Protein AF-A0A838QSJ6-F1 (afdb_monomer_lite)

Radius of gyration: 14.51 Å; chains: 1; bounding box: 31×20×42 Å

Structure (mmCIF, N/CA/C/O backbone):
data_AF-A0A838QSJ6-F1
#
_entry.id   AF-A0A838QSJ6-F1
#
loop_
_atom_site.group_PDB
_atom_site.id
_atom_site.type_symbol
_atom_site.label_atom_id
_atom_site.label_alt_id
_atom_site.label_comp_id
_atom_site.label_asym_id
_atom_site.label_entity_id
_atom_site.label_seq_id
_atom_site.pdbx_PDB_ins_code
_atom_site.Cartn_x
_atom_site.Cartn_y
_atom_site.Cartn_z
_atom_site.occ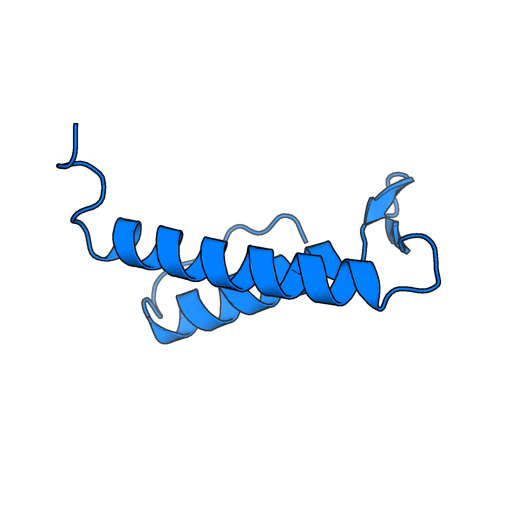upancy
_atom_site.B_iso_or_equiv
_atom_site.auth_seq_id
_atom_site.auth_comp_id
_atom_site.auth_asym_id
_atom_site.auth_atom_id
_atom_site.pdbx_PDB_model_num
ATOM 1 N N . MET A 1 1 ? 7.138 12.161 21.959 1.00 56.25 1 MET A N 1
ATOM 2 C CA . MET A 1 1 ? 7.135 12.094 20.479 1.00 56.25 1 MET A CA 1
ATOM 3 C C . MET A 1 1 ? 6.669 10.730 19.939 1.00 56.25 1 MET A C 1
ATOM 5 O O . MET A 1 1 ? 6.966 10.419 18.799 1.00 56.25 1 MET A O 1
ATOM 9 N N . MET A 1 2 ? 5.928 9.927 20.725 1.00 57.94 2 MET A N 1
ATOM 10 C CA . MET A 1 2 ? 5.520 8.557 20.355 1.00 57.94 2 MET A CA 1
ATOM 11 C C . MET A 1 2 ? 3.998 8.333 20.412 1.00 57.94 2 MET A C 1
ATOM 13 O O . MET A 1 2 ? 3.553 7.236 20.157 1.00 57.94 2 MET A O 1
ATOM 17 N N . GLN A 1 3 ? 3.195 9.365 20.698 1.00 62.97 3 GLN A N 1
ATOM 18 C CA . GLN A 1 3 ? 1.734 9.220 20.829 1.00 62.97 3 GLN A CA 1
ATOM 19 C C . GLN A 1 3 ? 0.974 9.253 19.491 1.00 62.97 3 GLN A C 1
ATOM 21 O O . GLN A 1 3 ? -0.212 8.954 19.451 1.00 62.97 3 GLN A O 1
ATOM 26 N N . VAL A 1 4 ? 1.626 9.646 18.390 1.00 66.00 4 VAL A N 1
ATOM 27 C CA . VAL A 1 4 ? 0.959 9.833 17.084 1.00 66.00 4 VAL A CA 1
ATOM 28 C C . VAL A 1 4 ? 0.811 8.512 16.314 1.00 66.00 4 VAL A C 1
ATOM 30 O O . VAL A 1 4 ? -0.021 8.421 15.420 1.00 66.00 4 VAL A O 1
ATOM 33 N N . LEU A 1 5 ? 1.581 7.474 16.666 1.00 82.19 5 LEU A N 1
ATOM 34 C CA . LEU A 1 5 ? 1.588 6.188 15.953 1.00 82.19 5 LEU A CA 1
ATOM 35 C C . LEU A 1 5 ? 0.817 5.067 16.666 1.00 82.19 5 LEU A C 1
ATOM 37 O O . LEU A 1 5 ? 0.845 3.928 16.208 1.00 82.19 5 LEU A O 1
ATOM 41 N N . ASP A 1 6 ? 0.132 5.371 17.767 1.00 88.62 6 ASP A N 1
ATOM 42 C CA . ASP A 1 6 ? -0.522 4.350 18.594 1.00 88.62 6 ASP A CA 1
ATOM 43 C C . ASP A 1 6 ? -1.917 3.949 18.084 1.00 88.62 6 ASP A C 1
ATOM 45 O O . ASP A 1 6 ? -2.471 2.947 18.535 1.00 88.62 6 ASP A O 1
ATOM 49 N N . SER A 1 7 ? -2.503 4.708 17.151 1.00 95.12 7 SER A N 1
ATOM 50 C CA . SER A 1 7 ? -3.821 4.386 16.596 1.00 95.12 7 SER A CA 1
ATOM 51 C C . SER A 1 7 ? -3.760 3.172 15.665 1.00 95.12 7 SER A C 1
ATOM 53 O O . SER A 1 7 ? -2.731 2.890 15.046 1.00 95.12 7 SER A O 1
ATOM 55 N N . ALA A 1 8 ? -4.882 2.464 15.525 1.00 94.44 8 ALA A N 1
ATOM 56 C CA . ALA A 1 8 ? -4.969 1.310 14.633 1.00 94.44 8 ALA A CA 1
ATOM 57 C C . ALA A 1 8 ? -4.675 1.688 13.170 1.00 94.44 8 ALA A C 1
ATOM 59 O O . ALA A 1 8 ? -4.059 0.915 12.440 1.00 94.44 8 ALA A O 1
ATOM 60 N N . GLU A 1 9 ? -5.088 2.883 12.750 1.00 95.75 9 GLU A N 1
ATOM 61 C CA . GLU A 1 9 ? -4.854 3.445 11.421 1.00 95.75 9 GLU A CA 1
ATOM 62 C C . GLU A 1 9 ? -3.374 3.768 11.207 1.00 95.75 9 GLU A C 1
ATOM 64 O O . GLU A 1 9 ? -2.818 3.451 10.157 1.00 95.75 9 GLU A O 1
ATOM 69 N N . ALA A 1 10 ? -2.712 4.357 12.207 1.00 95.62 10 ALA A N 1
ATOM 70 C CA . ALA A 1 10 ? -1.293 4.676 12.120 1.00 95.62 10 ALA A CA 1
ATOM 71 C C . ALA A 1 10 ? -0.426 3.407 12.102 1.00 95.62 10 ALA A C 1
ATOM 73 O O . ALA A 1 10 ? 0.493 3.299 11.287 1.00 95.62 10 ALA A O 1
ATOM 74 N N . GLN A 1 11 ? -0.751 2.417 12.938 1.00 95.62 11 GLN A N 1
ATOM 75 C CA . GLN A 1 11 ? -0.092 1.107 12.928 1.00 95.62 11 GLN A CA 1
ATOM 76 C C . GLN A 1 11 ? -0.280 0.405 11.579 1.00 95.62 11 GLN A C 1
ATOM 78 O O . GLN A 1 11 ? 0.698 -0.037 10.973 1.00 95.62 11 GLN A O 1
ATOM 83 N N . PHE A 1 12 ? -1.512 0.387 11.063 1.00 96.56 12 PHE A N 1
ATOM 84 C CA . PHE A 1 12 ? -1.815 -0.122 9.729 1.00 96.56 12 PHE A CA 1
ATOM 85 C C . PHE A 1 12 ? -0.977 0.568 8.647 1.00 96.56 12 PHE A C 1
ATOM 87 O O . PHE A 1 12 ? -0.370 -0.113 7.821 1.00 96.56 12 PHE A O 1
ATOM 94 N N . ALA A 1 13 ? -0.910 1.902 8.656 1.00 96.56 13 ALA A N 1
ATOM 95 C CA . ALA A 1 13 ? -0.170 2.663 7.656 1.00 96.56 13 ALA A CA 1
ATOM 96 C C . ALA A 1 13 ? 1.326 2.316 7.679 1.00 96.56 13 ALA A C 1
ATOM 98 O O . ALA A 1 13 ? 1.925 2.092 6.627 1.00 96.56 13 ALA A O 1
ATOM 99 N N . VAL A 1 14 ? 1.925 2.198 8.868 1.00 96.94 14 VAL A N 1
ATOM 100 C CA . VAL A 1 14 ? 3.333 1.799 9.023 1.00 96.94 14 VAL A CA 1
ATOM 101 C C . VAL A 1 14 ? 3.579 0.393 8.472 1.00 96.94 14 VAL A C 1
ATOM 103 O O . VAL A 1 14 ? 4.573 0.170 7.775 1.00 96.94 14 VAL A O 1
ATOM 106 N N . GLU A 1 15 ? 2.693 -0.559 8.758 1.00 97.12 15 GLU A N 1
ATOM 107 C CA . GLU A 1 15 ? 2.806 -1.928 8.249 1.00 97.12 15 GLU A CA 1
ATOM 108 C C . GLU A 1 15 ? 2.637 -2.003 6.730 1.00 97.12 15 GLU A C 1
ATOM 110 O O . GLU A 1 15 ? 3.448 -2.640 6.054 1.00 97.12 15 GLU A O 1
ATOM 115 N N . ALA A 1 16 ? 1.622 -1.326 6.190 1.00 97.94 16 ALA A N 1
ATOM 116 C CA . ALA A 1 16 ? 1.335 -1.300 4.761 1.00 97.94 16 ALA A CA 1
ATOM 117 C C . ALA A 1 16 ? 2.491 -0.665 3.973 1.00 97.94 16 ALA A C 1
ATOM 119 O O . ALA A 1 16 ? 2.952 -1.238 2.986 1.00 97.94 16 ALA A O 1
ATOM 120 N N . VAL A 1 17 ? 3.033 0.462 4.452 1.00 97.88 17 VAL A N 1
ATOM 121 C CA . VAL A 1 17 ? 4.203 1.113 3.841 1.00 97.88 17 VAL A CA 1
ATOM 122 C C . VAL A 1 17 ? 5.437 0.218 3.923 1.00 97.88 17 VAL A C 1
ATOM 124 O O . VAL A 1 17 ? 6.197 0.132 2.958 1.00 97.88 17 VAL A O 1
ATOM 127 N N . ARG A 1 18 ? 5.649 -0.482 5.046 1.00 98.25 18 ARG A N 1
ATOM 128 C CA . ARG A 1 18 ? 6.775 -1.415 5.187 1.00 98.25 18 ARG A CA 1
ATOM 129 C C . ARG A 1 18 ? 6.697 -2.542 4.159 1.00 98.25 18 ARG A C 1
ATOM 131 O O . ARG A 1 18 ? 7.712 -2.849 3.533 1.00 98.25 18 ARG A O 1
ATOM 138 N N . GLU A 1 19 ? 5.530 -3.154 3.983 1.00 98.19 19 GLU A N 1
ATOM 139 C CA . GLU A 1 19 ? 5.352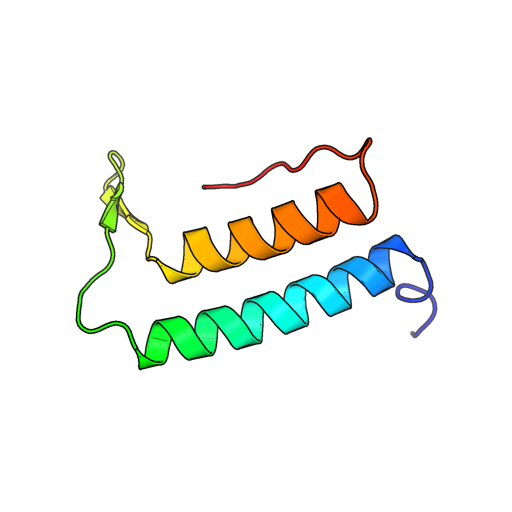 -4.218 2.994 1.00 98.19 19 GLU A CA 1
ATOM 140 C C . GLU A 1 19 ? 5.512 -3.695 1.564 1.00 98.19 19 GLU A C 1
ATOM 142 O O . GLU A 1 19 ? 6.289 -4.265 0.794 1.00 98.19 19 GLU A O 1
ATOM 147 N N . ALA A 1 20 ? 4.860 -2.577 1.231 1.00 98.19 20 ALA A N 1
ATOM 148 C CA . ALA A 1 20 ? 4.978 -1.948 -0.081 1.00 98.19 20 ALA A CA 1
ATOM 149 C C . ALA A 1 20 ? 6.440 -1.618 -0.417 1.00 98.19 20 ALA A C 1
ATOM 151 O O . ALA A 1 20 ? 6.909 -1.939 -1.506 1.00 98.19 20 ALA A O 1
ATOM 152 N N . ALA A 1 21 ? 7.206 -1.077 0.535 1.00 98.25 21 ALA A N 1
ATOM 153 C CA . ALA A 1 21 ? 8.621 -0.772 0.336 1.00 98.25 21 ALA A CA 1
ATOM 154 C C . ALA A 1 21 ? 9.468 -2.025 0.051 1.00 98.25 21 ALA A C 1
ATOM 156 O O . ALA A 1 21 ? 10.375 -1.987 -0.785 1.00 98.25 21 ALA A O 1
ATOM 157 N N . LEU A 1 22 ? 9.192 -3.145 0.727 1.00 98.19 22 LEU A N 1
ATOM 158 C CA . LEU A 1 22 ? 9.881 -4.412 0.466 1.00 98.19 22 LEU A CA 1
ATOM 159 C C . LEU A 1 22 ? 9.524 -4.975 -0.914 1.00 98.19 22 LEU A C 1
ATOM 161 O O . LEU A 1 22 ? 10.421 -5.424 -1.635 1.00 98.19 22 LEU A O 1
ATOM 165 N N . LEU A 1 23 ? 8.245 -4.911 -1.291 1.00 96.44 23 LEU A N 1
ATOM 166 C CA . LEU A 1 23 ? 7.756 -5.351 -2.595 1.00 96.44 23 LEU A CA 1
ATOM 167 C C . LEU A 1 23 ? 8.355 -4.511 -3.726 1.00 96.44 23 LEU A C 1
ATOM 169 O O . LEU A 1 23 ? 8.946 -5.071 -4.644 1.00 96.44 23 LEU A O 1
ATOM 173 N N . VAL A 1 24 ? 8.303 -3.183 -3.621 1.00 95.88 24 VAL A N 1
ATOM 174 C CA . VAL A 1 24 ? 8.894 -2.252 -4.595 1.00 95.88 24 VAL A CA 1
ATOM 175 C C . VAL A 1 24 ? 10.384 -2.520 -4.772 1.00 95.88 24 VAL A C 1
ATOM 177 O O . VAL A 1 24 ? 10.853 -2.641 -5.900 1.00 95.88 24 VAL A O 1
ATOM 180 N N . ARG A 1 25 ? 11.137 -2.707 -3.678 1.00 95.62 25 ARG A N 1
ATOM 181 C CA . A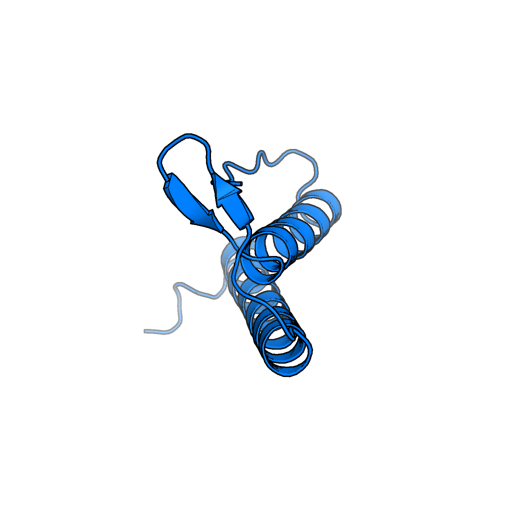RG A 1 25 ? 12.564 -3.068 -3.761 1.00 95.62 25 ARG A CA 1
ATOM 182 C C . ARG A 1 25 ? 12.793 -4.389 -4.485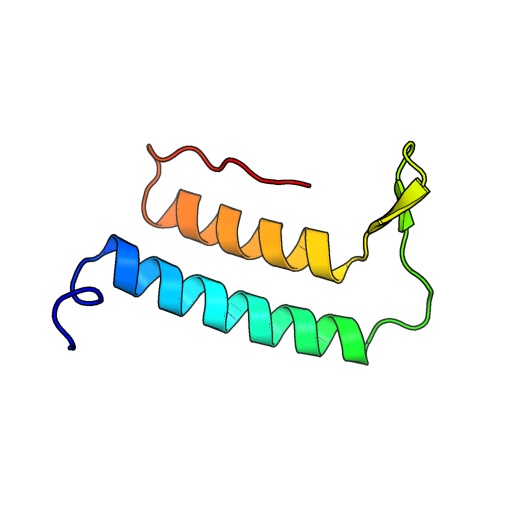 1.00 95.62 25 ARG A C 1
ATOM 184 O O . ARG A 1 25 ? 13.831 -4.554 -5.119 1.00 95.62 25 ARG A O 1
ATOM 191 N N . ARG A 1 26 ? 11.889 -5.359 -4.343 1.00 94.31 26 ARG A N 1
ATOM 192 C CA . ARG A 1 26 ? 11.980 -6.639 -5.053 1.00 94.31 26 ARG A CA 1
ATOM 193 C C . ARG A 1 26 ? 11.676 -6.463 -6.537 1.00 94.31 26 ARG A C 1
ATOM 195 O O . ARG A 1 26 ? 12.500 -6.866 -7.348 1.00 94.31 26 ARG A O 1
ATOM 202 N N . VAL A 1 27 ? 10.566 -5.806 -6.868 1.00 91.50 27 VAL A N 1
ATOM 203 C CA . VAL A 1 27 ? 10.168 -5.505 -8.250 1.00 91.50 27 VAL A CA 1
ATOM 204 C C . VAL A 1 27 ? 11.274 -4.733 -8.964 1.00 91.50 27 VAL A C 1
ATOM 206 O O . VAL A 1 27 ? 11.678 -5.122 -10.051 1.00 91.50 27 VAL A O 1
ATOM 209 N N . GLN A 1 28 ? 11.852 -3.715 -8.323 1.00 89.50 28 GLN A N 1
ATOM 210 C CA . GLN A 1 28 ? 12.973 -2.948 -8.868 1.00 89.50 28 GLN A CA 1
ATOM 211 C C . GLN A 1 28 ? 14.174 -3.833 -9.240 1.00 89.50 28 GLN A C 1
ATOM 213 O O . GLN A 1 28 ? 14.795 -3.603 -10.271 1.00 89.50 28 GLN A O 1
ATOM 218 N N . ARG A 1 29 ? 14.517 -4.833 -8.414 1.00 90.06 29 ARG A N 1
ATOM 219 C CA . ARG A 1 29 ? 15.633 -5.754 -8.701 1.00 90.06 29 ARG A CA 1
ATOM 220 C C . ARG A 1 29 ? 15.331 -6.721 -9.844 1.00 90.06 29 ARG A C 1
ATOM 222 O O . ARG A 1 29 ? 16.264 -7.180 -10.491 1.00 90.06 29 ARG A O 1
ATOM 229 N N . GLU A 1 30 ? 14.063 -7.077 -10.031 1.00 87.31 30 GLU A N 1
ATOM 230 C CA . GLU A 1 30 ? 13.617 -8.069 -11.017 1.00 87.31 30 GLU A CA 1
ATOM 231 C C . GLU A 1 30 ? 13.209 -7.433 -12.359 1.00 87.31 30 GLU A C 1
ATOM 233 O O . GLU A 1 30 ? 13.171 -8.124 -13.374 1.00 87.31 30 GLU A O 1
ATOM 238 N N . MET A 1 31 ? 12.923 -6.128 -12.398 1.00 81.69 31 MET A N 1
ATOM 239 C CA . MET A 1 31 ? 12.573 -5.426 -13.632 1.00 81.69 31 MET A CA 1
ATOM 240 C C . MET A 1 31 ? 13.778 -5.288 -14.574 1.00 81.69 31 MET A C 1
ATOM 242 O O . MET A 1 31 ? 14.811 -4.735 -14.207 1.00 81.69 31 MET A O 1
ATOM 246 N N . ILE A 1 32 ? 13.608 -5.737 -15.823 1.00 64.44 32 ILE A N 1
ATOM 247 C CA . ILE A 1 32 ? 14.633 -5.706 -16.890 1.00 64.44 32 ILE A CA 1
ATOM 248 C C . ILE A 1 32 ? 14.341 -4.592 -17.933 1.00 64.44 32 ILE A C 1
ATOM 250 O O . ILE A 1 32 ? 15.044 -4.463 -18.929 1.00 64.44 32 ILE A O 1
ATOM 254 N N . GLY A 1 33 ? 13.331 -3.738 -17.720 1.00 62.91 33 GLY A N 1
ATOM 255 C CA . GLY A 1 33 ? 12.901 -2.714 -18.687 1.00 62.91 33 GLY A CA 1
ATOM 256 C C . GLY A 1 33 ? 12.560 -1.356 -18.066 1.00 62.91 33 GLY A C 1
ATOM 257 O O . GLY A 1 33 ? 12.407 -1.234 -16.851 1.00 62.91 33 GLY A O 1
ATOM 258 N N . SER A 1 34 ? 12.444 -0.329 -18.915 1.00 65.25 34 SER A N 1
ATOM 259 C CA . SER A 1 34 ? 11.939 0.995 -18.529 1.00 65.25 34 SER A CA 1
ATOM 260 C C . SER A 1 34 ? 10.436 0.950 -18.236 1.00 65.25 34 SER A C 1
ATOM 262 O O . SER A 1 34 ? 9.729 0.101 -18.775 1.00 65.25 34 SER A O 1
ATOM 264 N N . GLY A 1 35 ? 9.957 1.867 -17.389 1.00 64.56 35 GLY A N 1
ATOM 265 C CA . GLY A 1 35 ? 8.541 1.991 -17.032 1.00 64.56 35 GLY A CA 1
ATOM 266 C C . GLY A 1 35 ? 7.593 2.115 -18.232 1.00 64.56 35 GLY A C 1
ATOM 267 O O . GLY A 1 35 ? 7.996 2.446 -19.346 1.00 64.56 35 GLY A O 1
ATOM 268 N N . ILE A 1 36 ? 6.317 1.851 -17.974 1.00 73.94 36 ILE A N 1
ATOM 269 C CA . ILE A 1 36 ? 5.191 2.184 -18.843 1.00 73.94 36 ILE A CA 1
ATOM 270 C C . ILE A 1 36 ? 5.087 3.719 -18.892 1.00 73.94 36 ILE A C 1
ATOM 272 O O . ILE A 1 36 ? 5.242 4.402 -17.884 1.00 73.94 36 ILE A O 1
ATOM 276 N N . THR A 1 37 ? 4.856 4.295 -20.065 1.00 70.44 37 THR A N 1
ATOM 277 C CA . THR A 1 37 ? 4.600 5.736 -20.196 1.00 70.44 37 THR A CA 1
ATOM 278 C C . THR A 1 37 ? 3.091 5.964 -20.193 1.00 70.44 37 THR A C 1
ATOM 280 O O . THR A 1 37 ? 2.403 5.384 -21.033 1.00 70.44 37 THR A O 1
ATOM 283 N N . LYS A 1 38 ? 2.578 6.779 -19.262 1.00 71.94 38 LYS A N 1
ATOM 284 C CA . LYS A 1 38 ? 1.163 7.187 -19.241 1.00 71.94 38 LYS A CA 1
ATOM 285 C C . LYS A 1 38 ? 0.848 8.141 -20.403 1.00 71.94 38 LYS A C 1
ATOM 287 O O . LYS A 1 38 ? 1.756 8.685 -21.035 1.00 71.94 38 LYS A O 1
ATOM 292 N N . ASP A 1 39 ? -0.436 8.396 -20.654 1.00 75.88 39 ASP A N 1
ATOM 293 C CA . ASP A 1 39 ? -0.900 9.304 -21.720 1.00 75.88 39 ASP A CA 1
ATOM 294 C C . ASP A 1 39 ? -0.357 10.738 -21.572 1.00 75.88 39 ASP A C 1
ATOM 296 O O . ASP A 1 39 ? -0.098 11.425 -22.563 1.00 75.88 39 ASP A O 1
ATOM 300 N N . ASP A 1 40 ? -0.118 11.176 -20.333 1.00 80.12 40 ASP A N 1
ATOM 301 C CA . ASP A 1 40 ? 0.490 12.469 -20.000 1.00 80.12 40 ASP A CA 1
ATOM 302 C C . ASP A 1 40 ? 2.031 12.471 -20.078 1.00 80.12 40 ASP A C 1
ATOM 304 O O . ASP A 1 40 ? 2.679 13.476 -19.782 1.00 80.12 40 ASP A O 1
ATOM 308 N N . LYS A 1 41 ? 2.622 11.360 -20.533 1.00 73.81 41 LYS A N 1
ATOM 309 C CA . LYS A 1 41 ? 4.063 11.096 -20.638 1.00 73.81 41 LYS A CA 1
ATOM 310 C C . LYS A 1 41 ? 4.806 10.992 -19.306 1.00 73.81 41 LYS A C 1
ATOM 312 O O . LYS A 1 41 ? 6.038 10.919 -19.320 1.00 73.81 41 LYS A O 1
ATOM 317 N N . SER A 1 42 ? 4.106 10.944 -18.175 1.00 77.69 42 SER A N 1
ATOM 318 C CA . SER A 1 42 ? 4.740 10.591 -16.907 1.00 77.69 42 SER A CA 1
ATOM 319 C C . SER A 1 42 ? 5.177 9.113 -16.923 1.00 77.69 42 SER A C 1
ATOM 321 O O . SER A 1 42 ? 4.512 8.262 -17.531 1.00 77.69 42 SER A O 1
ATOM 323 N N . PRO A 1 43 ? 6.338 8.780 -16.331 1.00 80.62 43 PRO A N 1
ATOM 324 C CA . PRO A 1 43 ? 6.755 7.395 -16.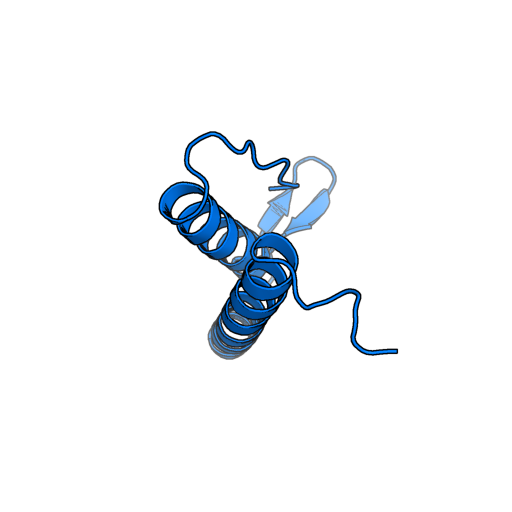181 1.00 80.62 43 PRO A CA 1
ATOM 325 C C . PRO A 1 43 ? 5.962 6.734 -15.049 1.00 80.62 43 PRO A C 1
ATOM 327 O O . PRO A 1 43 ? 5.939 7.248 -13.936 1.00 80.62 43 PRO A O 1
ATOM 330 N N . VAL A 1 44 ? 5.385 5.565 -15.315 1.00 87.94 44 VAL A N 1
ATOM 331 C CA . VAL A 1 44 ? 4.832 4.659 -14.302 1.00 87.94 44 VAL A CA 1
ATOM 332 C C . VAL A 1 44 ? 5.487 3.297 -14.444 1.00 87.94 44 VAL A C 1
ATOM 334 O O . VAL A 1 44 ? 5.817 2.845 -15.536 1.00 87.94 44 VAL A O 1
ATOM 337 N N . THR A 1 45 ? 5.739 2.609 -13.348 1.00 89.50 45 THR A N 1
ATOM 338 C CA . THR A 1 45 ? 6.399 1.309 -13.358 1.00 89.50 45 THR A CA 1
ATOM 339 C C . THR A 1 45 ? 5.496 0.238 -12.772 1.00 89.50 45 THR A C 1
ATOM 341 O O . THR A 1 45 ? 4.516 0.511 -12.083 1.00 89.50 45 THR A O 1
ATOM 344 N N . VAL A 1 46 ? 5.868 -1.026 -12.982 1.00 89.88 46 VAL A N 1
ATOM 345 C CA . VAL A 1 46 ? 5.229 -2.146 -12.276 1.00 89.88 46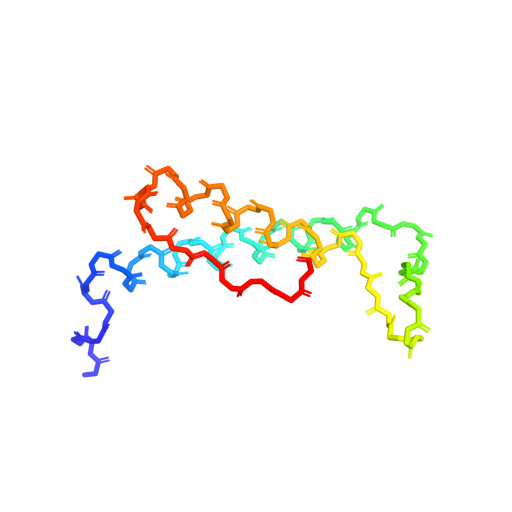 VAL A CA 1
ATOM 346 C C . VAL A 1 46 ? 5.329 -1.965 -10.755 1.00 89.88 46 VAL A C 1
ATOM 348 O O . VAL A 1 46 ? 4.468 -2.455 -10.028 1.00 89.88 46 VAL A O 1
ATOM 351 N N . ALA A 1 47 ? 6.345 -1.251 -10.257 1.00 91.75 47 ALA A N 1
ATOM 352 C CA . ALA A 1 47 ? 6.508 -1.008 -8.832 1.00 91.75 47 ALA A CA 1
ATOM 353 C C . ALA A 1 47 ? 5.421 -0.081 -8.264 1.00 91.75 47 ALA A C 1
ATOM 355 O O . ALA A 1 47 ? 4.945 -0.351 -7.163 1.00 91.75 47 ALA A O 1
ATOM 356 N N . ASP A 1 48 ? 4.987 0.932 -9.017 1.00 93.25 48 ASP A N 1
ATOM 357 C CA . ASP A 1 48 ? 3.944 1.878 -8.595 1.00 93.25 48 ASP A CA 1
ATOM 358 C C . ASP A 1 48 ? 2.595 1.157 -8.451 1.00 93.25 48 ASP A C 1
ATOM 360 O O . ASP A 1 48 ? 2.002 1.139 -7.369 1.00 93.25 48 ASP A O 1
ATOM 364 N N . PHE A 1 49 ? 2.194 0.404 -9.483 1.00 94.19 49 PHE A N 1
ATOM 365 C CA . PHE A 1 49 ? 1.001 -0.450 -9.422 1.00 94.19 49 PHE A CA 1
ATOM 366 C C . PHE A 1 49 ? 1.084 -1.498 -8.305 1.00 94.19 49 PHE A C 1
ATOM 368 O O . PHE A 1 49 ? 0.101 -1.750 -7.609 1.00 94.19 49 PHE A O 1
ATOM 375 N N . SER A 1 50 ? 2.258 -2.103 -8.095 1.00 94.69 50 SER A N 1
ATOM 376 C CA . SER A 1 50 ? 2.453 -3.104 -7.036 1.00 94.69 50 SER A CA 1
ATOM 377 C C . SER A 1 50 ? 2.295 -2.502 -5.638 1.00 94.69 50 SER A C 1
ATOM 379 O O . SER A 1 50 ? 1.680 -3.124 -4.769 1.00 94.69 50 SER A O 1
ATOM 381 N N . ALA A 1 51 ? 2.829 -1.297 -5.417 1.00 97.50 51 ALA A N 1
ATOM 382 C CA . ALA A 1 51 ? 2.695 -0.579 -4.155 1.00 97.50 51 ALA A CA 1
ATOM 383 C C . ALA A 1 51 ? 1.228 -0.243 -3.865 1.00 97.50 51 ALA A C 1
ATOM 385 O O . ALA A 1 51 ? 0.735 -0.530 -2.772 1.00 97.50 51 ALA A O 1
ATOM 386 N N . GLN A 1 52 ? 0.506 0.297 -4.850 1.00 97.94 52 GLN A N 1
ATOM 387 C CA . GLN A 1 52 ? -0.903 0.623 -4.665 1.00 97.94 52 GLN A CA 1
ATOM 388 C C . GLN A 1 52 ? -1.760 -0.633 -4.462 1.00 97.94 52 GLN A C 1
ATOM 390 O O . GLN A 1 52 ? -2.614 -0.645 -3.577 1.00 97.94 52 GLN A O 1
ATOM 395 N N . ALA A 1 53 ? -1.503 -1.714 -5.203 1.00 97.69 53 ALA A N 1
ATOM 396 C CA . ALA A 1 53 ? -2.256 -2.961 -5.080 1.00 97.69 53 ALA A CA 1
ATOM 397 C C . ALA A 1 53 ? -2.140 -3.587 -3.680 1.00 97.69 53 ALA A C 1
ATOM 399 O O . ALA A 1 53 ? -3.150 -4.011 -3.113 1.00 97.69 53 ALA A O 1
ATOM 400 N N . VAL A 1 54 ? -0.936 -3.626 -3.093 1.00 98.06 54 VAL A N 1
ATOM 401 C CA . VAL A 1 54 ? -0.759 -4.199 -1.748 1.00 98.06 54 VAL A CA 1
ATOM 402 C C . VAL A 1 54 ? -1.407 -3.327 -0.670 1.00 98.06 54 VAL A C 1
ATOM 404 O O . VAL A 1 54 ? -2.073 -3.854 0.222 1.00 98.06 54 VAL A O 1
ATOM 407 N N . VAL A 1 55 ? -1.303 -1.998 -0.785 1.00 98.25 55 VAL A N 1
ATOM 408 C CA . VAL A 1 55 ? -1.973 -1.066 0.135 1.00 98.25 55 VAL A CA 1
ATOM 409 C C . VAL A 1 55 ? -3.493 -1.197 0.022 1.00 98.25 55 VAL A C 1
ATOM 411 O O . VAL A 1 55 ? -4.160 -1.339 1.045 1.00 98.25 55 VAL A O 1
ATOM 414 N N . ALA A 1 56 ? -4.037 -1.227 -1.199 1.00 98.06 56 ALA A N 1
ATOM 415 C CA . ALA A 1 56 ? -5.466 -1.394 -1.453 1.00 98.06 56 ALA A CA 1
ATOM 416 C C . ALA A 1 56 ? -5.997 -2.710 -0.878 1.00 98.06 56 ALA A C 1
ATOM 418 O O . ALA A 1 56 ? -7.023 -2.713 -0.198 1.00 98.06 56 ALA A O 1
ATOM 419 N N . LYS A 1 57 ? -5.274 -3.820 -1.087 1.00 98.12 57 LYS A N 1
ATOM 420 C CA . LYS A 1 57 ? -5.666 -5.126 -0.549 1.00 98.12 57 LYS A CA 1
ATOM 421 C C . LYS A 1 57 ? -5.713 -5.113 0.975 1.00 98.12 57 LYS A C 1
ATOM 423 O O . LYS A 1 57 ? -6.716 -5.528 1.549 1.00 98.12 57 LYS A O 1
ATOM 428 N N . ARG A 1 58 ? -4.658 -4.615 1.632 1.00 97.94 58 ARG A N 1
ATOM 429 C CA . ARG A 1 58 ? -4.627 -4.535 3.100 1.00 97.94 58 ARG A CA 1
ATOM 430 C C . ARG A 1 58 ? -5.709 -3.602 3.637 1.00 97.94 58 ARG A C 1
ATOM 432 O O . ARG A 1 58 ? -6.303 -3.918 4.666 1.00 97.94 58 ARG A O 1
ATOM 439 N N . LEU A 1 59 ? -5.959 -2.469 2.972 1.00 98.31 59 LEU A N 1
ATOM 440 C CA . LEU A 1 59 ? -6.992 -1.518 3.386 1.00 98.31 59 LEU A CA 1
ATOM 441 C C . LEU A 1 59 ? -8.374 -2.169 3.327 1.00 98.31 59 LEU A C 1
ATOM 443 O O . LEU A 1 59 ? -9.080 -2.142 4.328 1.00 98.31 59 LEU A O 1
ATOM 447 N N . ALA A 1 60 ? -8.709 -2.821 2.210 1.00 97.69 60 ALA A N 1
ATOM 448 C CA . ALA A 1 60 ? -9.978 -3.526 2.045 1.00 97.69 60 ALA A CA 1
ATOM 449 C C . ALA A 1 60 ? -10.173 -4.640 3.090 1.00 97.69 60 ALA A C 1
ATOM 451 O O . ALA A 1 60 ? -11.280 -4.828 3.589 1.00 97.69 60 ALA A O 1
ATOM 452 N N . ASP A 1 61 ? -9.099 -5.344 3.463 1.00 97.56 61 ASP A N 1
ATOM 453 C CA . ASP A 1 61 ? -9.159 -6.403 4.476 1.00 97.56 61 ASP A CA 1
ATOM 454 C C . ASP A 1 61 ? -9.335 -5.854 5.903 1.00 97.56 61 ASP A C 1
ATOM 456 O O . ASP A 1 61 ? -10.015 -6.467 6.728 1.00 97.56 61 ASP A O 1
ATOM 460 N N . ARG A 1 62 ? -8.701 -4.719 6.227 1.00 97.62 62 ARG A N 1
ATOM 461 C CA . ARG A 1 62 ? -8.647 -4.187 7.601 1.00 97.62 62 ARG A CA 1
ATOM 462 C C . ARG A 1 62 ? -9.723 -3.146 7.909 1.00 97.62 62 ARG A C 1
ATOM 464 O O . ARG A 1 62 ? -10.126 -3.028 9.071 1.00 97.62 62 ARG A O 1
ATOM 471 N N . PHE A 1 63 ? -10.138 -2.393 6.897 1.00 97.50 63 PHE A N 1
ATOM 472 C CA . PHE A 1 63 ? -11.072 -1.272 6.961 1.00 97.50 63 PHE A CA 1
ATOM 473 C C . PHE A 1 63 ? -12.000 -1.311 5.730 1.00 97.50 63 PHE A C 1
ATOM 475 O O . PHE A 1 63 ? -11.861 -0.483 4.833 1.00 97.50 63 PHE A O 1
ATOM 482 N N . PRO A 1 64 ? -12.952 -2.260 5.664 1.00 96.69 64 PRO A N 1
ATOM 483 C CA . PRO A 1 64 ? -13.756 -2.508 4.460 1.00 96.69 64 PRO A CA 1
ATOM 484 C C . PRO A 1 64 ? -14.628 -1.320 4.021 1.00 96.69 64 PRO A C 1
ATOM 486 O O . PRO A 1 64 ? -14.963 -1.209 2.848 1.00 96.69 64 PRO A O 1
ATOM 489 N N . GLU A 1 65 ? -14.959 -0.415 4.943 1.00 96.88 65 GLU A N 1
ATOM 490 C CA . GLU A 1 65 ? -15.739 0.800 4.665 1.00 96.88 65 GLU A CA 1
ATOM 491 C C . GLU A 1 65 ? -14.869 1.986 4.201 1.00 96.88 65 GLU A C 1
ATOM 493 O O . GLU A 1 65 ? -15.388 3.044 3.844 1.00 96.88 65 GLU A O 1
ATOM 498 N N . ALA A 1 66 ? -13.538 1.855 4.249 1.00 96.38 66 ALA A N 1
ATOM 499 C CA . ALA A 1 66 ? -12.627 2.926 3.870 1.00 96.38 66 ALA A CA 1
ATOM 500 C C . ALA A 1 66 ? -12.430 2.971 2.351 1.00 96.38 66 ALA A C 1
ATOM 502 O O . ALA A 1 66 ? -12.138 1.964 1.707 1.00 96.38 66 ALA A O 1
ATOM 503 N N . ALA A 1 67 ? -12.519 4.172 1.781 1.00 96.00 67 ALA A N 1
ATOM 504 C CA . ALA A 1 67 ? -12.153 4.412 0.393 1.00 96.00 67 ALA A CA 1
ATOM 505 C C . ALA A 1 67 ? -10.645 4.677 0.266 1.00 96.00 67 ALA A C 1
ATOM 507 O O . ALA A 1 67 ? -10.062 5.397 1.079 1.00 96.00 67 ALA A O 1
ATOM 508 N N . LEU A 1 68 ? -10.028 4.140 -0.789 1.00 96.31 68 LEU A N 1
ATOM 509 C CA . LEU A 1 68 ? -8.666 4.489 -1.187 1.00 96.31 68 LEU A CA 1
ATOM 510 C C . LEU A 1 68 ? -8.710 5.526 -2.311 1.00 96.31 68 LEU A C 1
ATOM 512 O O . LEU A 1 68 ? -9.296 5.275 -3.361 1.00 96.31 68 LEU A O 1
ATOM 516 N N . MET A 1 69 ? -8.035 6.655 -2.111 1.00 97.06 69 MET A N 1
ATOM 517 C CA . MET A 1 69 ? -7.692 7.577 -3.191 1.00 97.06 69 MET A CA 1
ATOM 518 C C . MET A 1 69 ? -6.268 7.257 -3.653 1.00 97.06 69 MET A C 1
ATOM 520 O O . MET A 1 69 ? -5.303 7.660 -3.005 1.00 97.06 69 MET A O 1
ATOM 524 N N . GLY A 1 70 ? -6.159 6.455 -4.711 1.00 93.75 70 GLY A N 1
ATOM 525 C CA . GLY A 1 70 ? -4.893 6.104 -5.356 1.00 93.75 70 GLY A CA 1
ATOM 526 C C . GLY A 1 70 ? -4.555 7.051 -6.506 1.00 93.75 70 GLY A C 1
ATOM 527 O O . GLY A 1 70 ? -5.446 7.706 -7.045 1.00 93.75 70 GLY A O 1
ATOM 528 N N . GLU A 1 71 ? -3.275 7.134 -6.858 1.00 93.38 71 GLU A N 1
ATOM 529 C CA . GLU A 1 71 ? -2.822 7.845 -8.062 1.00 93.38 71 GLU A CA 1
ATOM 530 C C . GLU A 1 71 ? -2.975 6.974 -9.318 1.00 93.38 71 GLU A C 1
ATOM 532 O O . GLU A 1 71 ? -3.299 7.495 -10.386 1.00 93.38 71 GLU A O 1
ATOM 537 N N . GLU A 1 72 ? -2.748 5.664 -9.172 1.00 89.50 72 GLU A N 1
ATOM 538 C CA . GLU A 1 72 ? -2.745 4.666 -10.253 1.00 89.50 72 GLU A CA 1
ATOM 539 C C . GLU A 1 72 ? -4.049 3.871 -10.398 1.00 89.50 72 GLU A C 1
ATOM 541 O O . GLU A 1 72 ? -4.901 3.917 -9.480 1.00 89.50 72 GLU A O 1
#

Secondary structure (DSSP, 8-state):
--SSS-SHHHHHHHHHHHHHHHHHHHHHHH--SPPEEPTTS-EE-HHHHHHHHHHHHHHHHH-TTPPP----

pLDDT: mean 89.14, std 11.81, range [56.25, 98.31]

Foldseek 3Di:
DPPVQPDPVSVLVVVLVVVLVVQLVVQVVVDPDFADQDPVRDGDHPSLVSSVVSSVVSCCVPPVPDDDDHPD

Sequence (72 aa):
MMQVLDSAEAQFAVEAVREAALLVRRVQREMIGSGITKDDKSPVTVADFSAQAVVAKRLADRFPEAALMGEE